Protein AF-A0AAV4FBI4-F1 (afdb_monomer)

Nearest PDB structures (foldseek):
  4bt8-assembly1_B  TM=8.520E-01  e=7.521E-02  Homo sapiens
  2yq8-assembly1_A  TM=7.895E-01  e=1.196E-01  Homo sapiens
  2dba-assembly1_A  TM=8.919E-01  e=3.818E-01  Homo sapiens
  6hft-assembly1_A  TM=6.840E-01  e=2.177E+00  Saccharomyces cerevisiae
  4uer-assembly1_a  TM=4.102E-01  e=1.291E+00  Lachancea kluyveri

Secondary structure (DSSP, 8-state):
-HHHHHHHHHHHHHHHHHTT--TT-HHHHHHHHHHHH---HHHHHHHHHHHHHHHHHTT-HHHHHHHHTTHHHH-TT-HHHHHHHHHHHHHHHHHHHHHHHHHHHHHHHHHHHHHHHHHHTT-

InterPro domains:
  IPR011990 Tetratricopeptide-like helical domain superfamily [G3DSA:1.25.40.10] (3-122)
  IPR011990 Tetratricopeptide-like helical domain superfamily [SSF48452] (27-122)
  IPR016543 Mitochondria fission 1 protein [PTHR13247] (31-120)
  IPR019734 Tetratricopeptide repeat [PS50005] (45-78)
  IPR028061 Fis1, C-terminal tetratricopeptide repeat [PF14853] (45-97)

Mean predicted aligned error: 13.1 Å

Solvent-accessible surface area (backbone atoms only — not comparable to full-atom values): 6977 Å² total; per-residue (Å²): 117,81,66,58,60,52,51,53,53,52,52,56,47,56,54,63,52,65,74,64,72,53,93,87,45,66,74,66,52,54,47,57,57,50,47,70,71,54,86,50,67,71,62,41,38,52,36,29,50,53,49,18,51,53,28,47,73,70,64,41,35,70,62,16,48,68,32,46,59,63,35,46,78,76,42,72,83,45,62,68,60,52,53,51,52,51,52,39,51,53,50,47,52,52,56,54,49,53,54,50,50,54,56,58,51,52,51,48,67,71,47,48,58,57,57,54,50,60,62,63,72,76,114

Sequence (123 aa):
MRTERKRKRLQNGGEKEKEVTSSRFTRCWEAVDLLRSSTDNQSMRDYYFFIAIAYTRLKDYERALDYVEPIFKIEPNNKQAQELKAYIKKKLKNDGLIGMAVVGGAALALGGVVAATIAAIKK

Foldseek 3Di:
DVVVVVVVCVVVVVVVVVVPDDPVCPVLVVLVVVLVPDPDLVSNLVSLVSNLVSCVVVLVLVVSLVSLVVNCVSPVPPPVSVVSNVVSVVSVVVVVVVVCCVVVVVCCVVVVVVVVVVVVVVD

Organism: NCBI:txid1093978

pLDDT: mean 74.02, std 18.56, range [38.81, 96.31]

Radius of gyration: 21.45 Å; Cα contacts (8 Å, |Δi|>4): 65; chains: 1; bounding box: 53×38×63 Å

Structure (mmCIF, N/CA/C/O backbone):
data_AF-A0AAV4FBI4-F1
#
_entry.id   AF-A0AAV4FBI4-F1
#
loop_
_atom_site.group_PDB
_atom_site.id
_atom_site.type_symbol
_atom_site.label_atom_id
_atom_site.label_alt_id
_atom_site.label_comp_id
_atom_site.label_asym_id
_atom_site.label_entity_id
_atom_site.label_seq_id
_atom_site.pdbx_PDB_ins_code
_atom_site.Cartn_x
_atom_site.Cartn_y
_atom_site.Cartn_z
_atom_site.occupancy
_atom_site.B_iso_or_equiv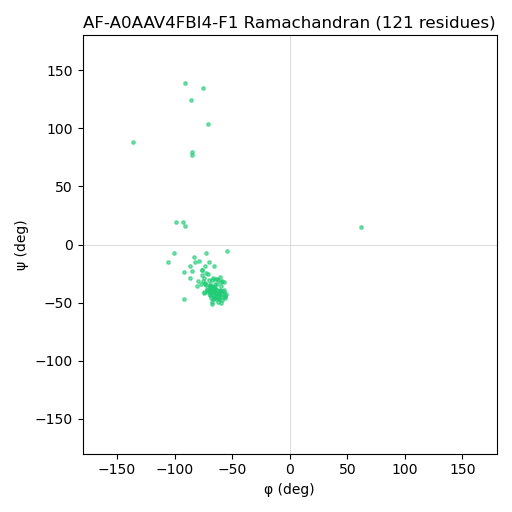
_atom_site.auth_seq_id
_atom_site.auth_comp_id
_atom_site.auth_asym_id
_atom_site.auth_atom_id
_atom_site.pdbx_PDB_model_num
ATOM 1 N N . MET A 1 1 ? -9.570 -20.764 -17.775 1.00 44.91 1 MET A N 1
ATOM 2 C CA . MET A 1 1 ? -10.420 -20.340 -16.630 1.00 44.91 1 MET A CA 1
ATOM 3 C C . MET A 1 1 ? -9.743 -19.427 -15.592 1.00 44.91 1 MET A C 1
ATOM 5 O O . MET A 1 1 ? -10.380 -18.476 -15.156 1.00 44.91 1 MET A O 1
ATOM 9 N N . ARG A 1 2 ? -8.479 -19.633 -15.173 1.00 43.09 2 ARG A N 1
ATOM 10 C CA . ARG A 1 2 ? -7.805 -18.761 -14.168 1.00 43.09 2 ARG A CA 1
ATOM 11 C C . ARG A 1 2 ? -7.401 -17.372 -14.708 1.00 43.09 2 ARG A C 1
ATOM 13 O O . ARG A 1 2 ? -7.292 -16.413 -13.950 1.00 43.09 2 ARG A O 1
ATOM 20 N N . THR A 1 3 ? -7.219 -17.267 -16.021 1.00 48.16 3 THR A N 1
ATOM 21 C CA . THR A 1 3 ? -6.827 -16.057 -16.762 1.00 48.16 3 THR A CA 1
ATOM 22 C C . THR A 1 3 ? -7.975 -15.063 -16.953 1.00 48.16 3 THR A C 1
ATOM 24 O O . THR A 1 3 ? -7.767 -13.855 -16.863 1.00 48.16 3 THR A O 1
ATOM 27 N N . GLU A 1 4 ? -9.206 -15.547 -17.113 1.00 38.81 4 G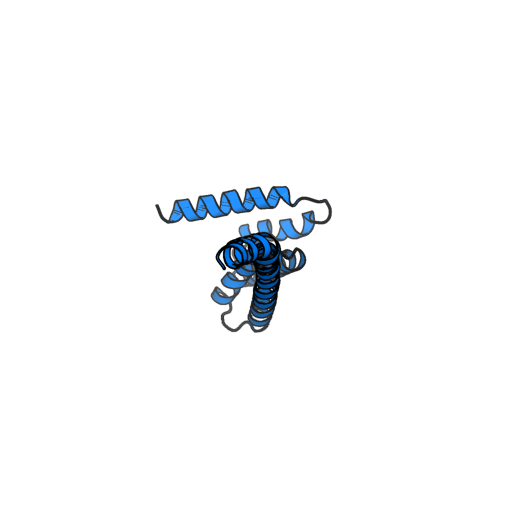LU A N 1
ATOM 28 C CA . GLU A 1 4 ? -10.381 -14.688 -17.316 1.00 38.81 4 GLU A CA 1
ATOM 29 C C . GLU A 1 4 ? -10.823 -13.964 -16.041 1.00 38.81 4 GLU A C 1
ATOM 31 O O . GLU A 1 4 ? -11.218 -12.802 -16.096 1.00 38.81 4 GLU A O 1
ATOM 36 N N . ARG A 1 5 ? -10.664 -14.592 -14.866 1.00 47.22 5 ARG A N 1
ATOM 37 C CA . ARG A 1 5 ? -10.922 -13.924 -13.577 1.00 47.22 5 ARG A CA 1
ATOM 38 C C . ARG A 1 5 ? -9.958 -12.765 -13.317 1.00 47.22 5 ARG A C 1
ATOM 40 O O . ARG A 1 5 ? -10.372 -11.763 -12.742 1.00 47.22 5 ARG A O 1
ATOM 47 N N . LYS A 1 6 ? -8.698 -12.874 -13.761 1.00 46.91 6 LYS A N 1
ATOM 48 C CA . LYS A 1 6 ? -7.745 -11.753 -13.707 1.00 46.91 6 LYS A CA 1
ATOM 49 C C . LYS A 1 6 ? -8.153 -10.634 -14.666 1.00 46.91 6 LYS A C 1
ATOM 51 O O . LYS A 1 6 ? -8.165 -9.485 -14.247 1.00 46.91 6 LYS A O 1
ATOM 56 N N . ARG A 1 7 ? -8.571 -10.956 -15.897 1.00 44.16 7 ARG A N 1
ATOM 57 C CA . ARG A 1 7 ? -9.053 -9.952 -16.865 1.00 44.16 7 ARG A CA 1
ATOM 58 C C . ARG A 1 7 ? -10.294 -9.200 -16.373 1.00 44.16 7 ARG A C 1
ATOM 60 O O . ARG A 1 7 ? -10.308 -7.980 -16.455 1.00 44.16 7 ARG A O 1
ATOM 67 N N . LYS A 1 8 ? -11.274 -9.889 -15.775 1.00 43.59 8 LYS A N 1
ATOM 68 C CA . LYS A 1 8 ? -12.465 -9.242 -15.188 1.00 43.59 8 LYS A CA 1
ATOM 69 C C . LYS A 1 8 ? -12.148 -8.353 -13.982 1.00 43.59 8 LYS A C 1
ATOM 71 O O . LYS A 1 8 ? -12.755 -7.302 -13.842 1.00 43.59 8 LYS A O 1
ATOM 76 N N . ARG A 1 9 ? -11.182 -8.725 -13.131 1.00 47.06 9 ARG A N 1
ATOM 77 C CA . ARG A 1 9 ? -10.727 -7.849 -12.032 1.00 47.06 9 ARG A CA 1
ATOM 78 C C . ARG A 1 9 ? -9.991 -6.610 -12.540 1.00 47.06 9 ARG A C 1
ATOM 80 O O . ARG A 1 9 ? -10.166 -5.549 -11.965 1.00 47.06 9 ARG A O 1
ATOM 87 N N . LEU A 1 10 ? -9.219 -6.739 -13.619 1.00 46.25 10 LEU A N 1
ATOM 88 C CA . LEU A 1 10 ? -8.522 -5.613 -14.246 1.00 46.25 10 LEU A CA 1
ATOM 89 C C . LEU A 1 10 ? -9.491 -4.673 -14.983 1.00 46.25 10 LEU A C 1
ATOM 91 O O . LEU A 1 10 ? -9.343 -3.461 -14.878 1.00 46.25 10 LEU A O 1
ATOM 95 N N . GLN A 1 11 ? -10.506 -5.212 -15.671 1.00 49.12 11 GLN A N 1
ATOM 96 C CA . GLN A 1 11 ? -11.554 -4.408 -16.317 1.00 49.12 11 GLN A CA 1
ATOM 97 C C . GLN A 1 11 ? -12.436 -3.686 -15.294 1.00 49.12 11 GLN A C 1
ATOM 99 O O . GLN A 1 11 ? -12.561 -2.469 -15.371 1.00 49.12 11 GLN A O 1
ATOM 104 N N . ASN A 1 12 ? -12.952 -4.395 -14.283 1.00 50.66 12 ASN A N 1
ATOM 105 C CA . ASN A 1 12 ? -13.735 -3.765 -13.214 1.00 50.66 12 ASN A CA 1
ATOM 106 C C . ASN A 1 12 ? -12.883 -2.799 -12.370 1.00 50.66 12 ASN A C 1
ATOM 108 O O . ASN A 1 12 ? -13.404 -1.823 -11.841 1.00 50.66 12 ASN A O 1
ATOM 112 N N . GLY A 1 13 ? -11.577 -3.058 -12.246 1.00 52.00 13 GLY A N 1
ATOM 113 C CA . GLY A 1 13 ? -10.618 -2.144 -11.630 1.00 52.00 13 GLY A CA 1
ATOM 114 C C . GLY A 1 13 ? -10.518 -0.829 -12.398 1.00 52.00 13 GLY A C 1
ATOM 115 O O . GLY A 1 13 ? -10.689 0.219 -11.790 1.00 52.00 13 GLY A O 1
ATOM 116 N N . GLY A 1 14 ? -10.350 -0.895 -13.725 1.00 48.94 14 GLY A N 1
ATOM 117 C CA . GLY A 1 14 ? -10.297 0.283 -14.597 1.00 48.94 14 GLY A CA 1
ATOM 118 C C . GLY A 1 14 ? -11.616 1.058 -14.681 1.00 48.94 14 GLY A C 1
ATOM 119 O O . GLY A 1 14 ? -11.605 2.269 -14.863 1.00 48.94 14 GLY A O 1
ATOM 120 N N . GLU A 1 15 ? -12.759 0.396 -14.506 1.00 45.19 15 GLU A N 1
ATOM 121 C CA . GLU A 1 15 ? -14.076 1.048 -14.482 1.00 45.19 15 GLU A CA 1
ATOM 122 C C . GLU A 1 15 ? -14.309 1.816 -13.171 1.00 45.19 15 GLU A C 1
ATOM 124 O O . GLU A 1 15 ? -14.706 2.979 -13.200 1.00 45.19 15 GLU A O 1
ATOM 129 N N . LYS A 1 16 ? -13.920 1.235 -12.024 1.00 48.47 16 LYS A N 1
ATOM 130 C CA . LYS A 1 16 ? -13.894 1.939 -10.724 1.00 48.47 16 LYS A CA 1
ATOM 131 C C . LYS A 1 16 ? -12.880 3.077 -10.660 1.00 48.47 16 LYS A C 1
ATOM 133 O O . LYS A 1 16 ? -12.919 3.905 -9.757 1.00 48.47 16 LYS A O 1
ATOM 138 N N . GLU A 1 17 ? -11.914 3.077 -11.559 1.00 48.69 17 GLU A N 1
ATOM 139 C CA . GLU A 1 17 ? -10.889 4.105 -11.665 1.00 48.69 17 GLU A CA 1
ATOM 140 C C . GLU A 1 17 ? -11.452 5.349 -12.388 1.00 48.69 17 GLU A C 1
ATOM 142 O O . GLU A 1 17 ? -11.076 6.476 -12.060 1.00 48.69 17 GLU A O 1
ATOM 147 N N . LYS A 1 18 ? -12.404 5.166 -13.322 1.00 47.94 18 LYS A N 1
ATOM 148 C CA . LYS A 1 18 ? -13.087 6.262 -14.039 1.00 47.94 18 LYS A CA 1
ATOM 149 C C . LYS A 1 18 ? -14.100 7.023 -13.185 1.00 47.94 18 LYS A C 1
ATOM 151 O O . LYS A 1 18 ? -14.462 8.135 -13.535 1.00 47.94 18 LYS A O 1
ATOM 156 N N . GLU A 1 19 ? -14.546 6.455 -12.071 1.00 46.44 19 GLU A N 1
ATOM 157 C CA . GLU A 1 19 ? -15.502 7.101 -11.161 1.00 46.44 19 GLU A CA 1
ATOM 158 C C . GLU A 1 19 ? -14.818 8.086 -10.186 1.00 46.44 19 GLU A C 1
ATOM 160 O O . GLU A 1 19 ? -15.458 8.960 -9.609 1.00 46.44 19 GLU A O 1
ATOM 165 N N . VAL A 1 20 ? -13.485 8.014 -10.054 1.00 52.22 20 VAL A N 1
ATOM 166 C CA . VAL A 1 20 ? -12.664 8.876 -9.175 1.00 52.22 20 VAL A CA 1
ATOM 167 C C . VAL A 1 20 ? -12.136 10.119 -9.925 1.00 52.22 20 VAL A C 1
ATOM 169 O O . VAL A 1 20 ? -11.176 10.770 -9.517 1.00 52.22 20 VAL A O 1
ATOM 172 N N . THR A 1 21 ? -12.740 10.500 -11.052 1.00 51.62 21 THR A N 1
ATOM 173 C CA . THR A 1 21 ? -12.320 11.673 -11.835 1.00 51.62 21 THR A CA 1
ATOM 174 C C . THR A 1 21 ? -12.951 12.963 -11.315 1.00 51.62 21 THR A C 1
ATOM 176 O O . THR A 1 21 ? -13.894 13.502 -11.887 1.00 51.62 21 THR A O 1
ATOM 179 N N . SER A 1 22 ? -12.378 13.497 -10.236 1.00 53.62 22 SER A N 1
ATOM 180 C CA . SER A 1 22 ? -12.414 14.936 -9.953 1.00 53.62 22 SER A CA 1
ATOM 181 C C . SER A 1 22 ? -11.176 15.590 -10.581 1.00 53.62 22 SER A C 1
ATOM 183 O O . SER A 1 22 ? -10.079 15.039 -10.501 1.00 53.62 22 SER A O 1
ATOM 185 N N . SER A 1 23 ? -11.325 16.765 -11.196 1.00 53.00 23 SER A N 1
ATOM 186 C CA . SER A 1 23 ? -10.379 17.427 -12.121 1.00 53.00 23 SER A CA 1
ATOM 187 C C . SER A 1 23 ? -8.935 17.654 -11.631 1.00 53.00 23 SER A C 1
ATOM 189 O O . SER A 1 23 ? -8.086 18.085 -12.404 1.00 53.00 23 SER A O 1
ATOM 191 N N . ARG A 1 24 ? -8.616 17.357 -10.365 1.00 56.78 24 ARG A N 1
ATOM 192 C CA . ARG A 1 24 ? -7.241 17.357 -9.831 1.00 56.78 24 ARG A CA 1
ATOM 193 C C . ARG A 1 24 ? -6.471 16.054 -10.104 1.00 56.78 24 ARG A C 1
ATOM 195 O O . ARG A 1 24 ? -5.264 16.023 -9.887 1.00 56.78 24 ARG A O 1
ATOM 202 N N . PHE A 1 25 ? -7.142 15.000 -10.577 1.00 58.12 25 PHE A N 1
ATOM 203 C CA . PHE A 1 25 ? -6.595 13.638 -10.637 1.00 58.12 25 PHE A CA 1
ATOM 204 C C . PHE A 1 25 ? -6.082 13.179 -12.013 1.00 58.12 25 PHE A C 1
ATOM 206 O O . PHE A 1 25 ? -5.437 12.137 -12.118 1.00 58.12 25 PHE A O 1
ATOM 213 N N . THR A 1 26 ? -6.301 13.968 -13.066 1.00 57.12 26 THR A N 1
ATOM 214 C CA . THR A 1 26 ? -6.029 13.577 -14.461 1.00 57.12 26 THR A CA 1
ATOM 215 C C . THR A 1 26 ? -4.549 13.278 -14.738 1.00 57.12 26 THR A C 1
ATOM 217 O O . THR A 1 26 ? -4.244 12.405 -15.539 1.00 57.12 26 THR A O 1
ATOM 220 N N . ARG A 1 27 ? -3.615 13.930 -14.028 1.00 58.44 27 ARG A N 1
ATOM 221 C CA . ARG A 1 27 ? -2.166 13.706 -14.210 1.00 58.44 27 ARG A CA 1
ATOM 222 C C . ARG A 1 27 ? -1.641 12.389 -13.632 1.00 58.44 27 ARG A C 1
ATOM 224 O O . ARG A 1 27 ? -0.653 11.872 -14.128 1.00 58.44 27 ARG A O 1
ATOM 231 N N . CYS A 1 28 ? -2.260 11.840 -12.584 1.00 59.28 28 CYS A N 1
ATOM 232 C CA . CYS A 1 28 ? -1.796 10.570 -11.996 1.00 59.28 28 CYS A CA 1
ATOM 233 C C . CYS A 1 28 ? -2.190 9.361 -12.857 1.00 59.28 28 CYS A C 1
ATOM 235 O O . CYS A 1 28 ? -1.556 8.314 -12.788 1.00 59.28 28 CYS A O 1
ATOM 237 N N . TRP A 1 29 ? -3.218 9.533 -13.683 1.00 65.00 29 TRP A N 1
ATOM 238 C CA . TRP A 1 29 ? -3.736 8.517 -14.586 1.00 65.00 29 TRP A CA 1
ATOM 239 C C . TRP A 1 29 ? -2.842 8.253 -15.798 1.00 65.00 29 TRP A C 1
ATOM 241 O O . TRP A 1 29 ? -2.706 7.109 -16.219 1.00 65.00 29 TRP A O 1
ATOM 251 N N . GLU A 1 30 ? -2.155 9.282 -16.292 1.00 74.31 30 GLU A N 1
ATOM 252 C CA . GLU A 1 30 ? -1.183 9.161 -17.384 1.00 74.31 30 GLU A CA 1
ATOM 253 C C . GLU A 1 30 ? -0.062 8.158 -17.053 1.00 74.31 30 GLU A C 1
ATOM 255 O O . GLU A 1 30 ? 0.398 7.416 -17.918 1.00 74.31 30 GLU A O 1
ATOM 260 N N . ALA A 1 31 ? 0.312 8.039 -15.773 1.00 72.31 31 ALA A N 1
ATOM 261 C CA . ALA A 1 31 ? 1.310 7.069 -15.324 1.00 72.31 31 ALA A CA 1
ATOM 262 C C . ALA A 1 31 ? 0.881 5.607 -15.554 1.00 72.31 31 ALA A C 1
ATOM 264 O O . ALA A 1 31 ? 1.733 4.749 -15.785 1.00 72.31 31 ALA A O 1
ATOM 265 N N . VAL A 1 32 ? -0.422 5.306 -15.523 1.00 81.12 32 VAL A N 1
ATOM 266 C CA . VAL A 1 32 ? -0.945 3.952 -15.777 1.00 81.12 32 VAL A CA 1
ATOM 267 C C . VAL A 1 32 ? -0.822 3.593 -17.256 1.00 81.12 32 VAL A C 1
ATOM 269 O O . VAL A 1 32 ? -0.486 2.456 -17.590 1.00 81.12 32 VAL A O 1
ATOM 272 N N . ASP A 1 33 ? -1.059 4.554 -18.144 1.00 82.38 33 ASP A N 1
ATOM 273 C CA . ASP A 1 33 ? -0.912 4.341 -19.583 1.00 82.38 33 ASP A CA 1
ATOM 274 C C . ASP A 1 33 ? 0.562 4.181 -19.971 1.00 82.38 33 ASP A C 1
ATOM 276 O O . ASP A 1 33 ? 0.896 3.273 -20.736 1.00 82.38 33 ASP A O 1
ATOM 280 N N . LEU A 1 34 ? 1.458 4.966 -19.361 1.00 82.62 34 LEU A N 1
ATOM 281 C CA . LEU A 1 34 ? 2.908 4.802 -19.507 1.00 82.62 34 LEU A CA 1
ATOM 282 C C . LEU A 1 34 ? 3.386 3.437 -19.004 1.00 82.62 34 LEU A C 1
ATOM 284 O O . LEU A 1 34 ? 4.173 2.770 -19.673 1.00 82.62 34 LEU A O 1
ATOM 288 N N . LEU A 1 35 ? 2.867 2.968 -17.868 1.00 86.06 35 LEU A N 1
ATOM 289 C CA . LEU A 1 35 ? 3.161 1.627 -17.364 1.00 86.06 35 LEU A CA 1
ATOM 290 C C . LEU A 1 35 ? 2.723 0.541 -18.362 1.00 86.06 35 LEU A C 1
ATOM 292 O O . LEU A 1 35 ? 3.383 -0.479 -18.497 1.00 86.06 35 LEU A O 1
ATOM 296 N N . ARG A 1 36 ? 1.617 0.725 -19.087 1.00 82.94 36 ARG A N 1
ATOM 297 C CA . ARG A 1 36 ? 1.146 -0.273 -20.063 1.00 82.94 36 ARG A CA 1
ATOM 298 C C . ARG A 1 36 ? 1.965 -0.296 -21.350 1.00 82.94 36 ARG A C 1
ATOM 300 O O . ARG A 1 36 ? 2.061 -1.355 -21.965 1.00 82.94 36 ARG A O 1
ATOM 307 N N . SER A 1 37 ? 2.503 0.847 -21.770 1.00 83.69 37 SER A N 1
ATOM 308 C CA . SER A 1 37 ? 3.301 0.968 -22.996 1.00 83.69 37 SER A CA 1
ATOM 309 C C . SER A 1 37 ? 4.784 0.663 -22.786 1.00 83.69 37 SER A C 1
ATOM 311 O O . SER A 1 37 ? 5.493 0.370 -23.748 1.00 83.69 37 SER A O 1
ATOM 313 N N . SER A 1 38 ? 5.255 0.704 -21.542 1.00 81.88 38 SER A N 1
ATOM 314 C CA . SER A 1 38 ? 6.658 0.488 -21.209 1.00 81.88 38 SER A CA 1
ATOM 315 C C . SER A 1 38 ? 7.052 -0.983 -21.279 1.00 81.88 38 SER A C 1
ATOM 317 O O . SER A 1 38 ? 6.374 -1.859 -20.749 1.00 81.88 38 SER A O 1
ATOM 319 N N . THR A 1 39 ? 8.193 -1.261 -21.906 1.00 81.44 39 THR A N 1
ATOM 320 C CA . THR A 1 39 ? 8.786 -2.608 -21.983 1.00 81.44 39 THR A CA 1
ATOM 321 C C . THR A 1 39 ? 10.005 -2.775 -21.079 1.00 81.44 39 THR A C 1
ATOM 323 O O . THR A 1 39 ? 10.441 -3.897 -20.837 1.00 81.44 39 THR A O 1
ATOM 326 N N . ASP A 1 40 ? 10.566 -1.669 -20.589 1.00 89.44 40 ASP A N 1
ATOM 327 C CA . ASP A 1 40 ? 11.754 -1.660 -19.744 1.00 89.44 40 ASP A CA 1
ATOM 328 C C . ASP A 1 40 ? 11.402 -1.858 -18.263 1.00 89.44 40 ASP A C 1
ATOM 330 O O . ASP A 1 40 ? 10.632 -1.095 -17.679 1.00 89.44 40 ASP A O 1
ATOM 334 N N . ASN A 1 41 ? 12.005 -2.868 -17.636 1.00 87.06 41 ASN A N 1
ATOM 335 C CA . ASN A 1 41 ? 11.739 -3.215 -16.241 1.00 87.06 41 ASN A CA 1
ATOM 336 C C . ASN A 1 41 ? 12.129 -2.089 -15.272 1.00 87.06 41 ASN A C 1
ATOM 338 O O . ASN A 1 41 ? 11.455 -1.892 -14.261 1.00 87.06 41 ASN A O 1
ATOM 342 N N . GLN A 1 42 ? 13.189 -1.336 -15.570 1.00 86.81 42 GLN A N 1
ATOM 343 C CA . GLN A 1 42 ? 13.655 -0.266 -14.692 1.00 86.81 42 GLN A CA 1
ATOM 344 C C . GLN A 1 42 ? 12.648 0.892 -14.663 1.00 86.8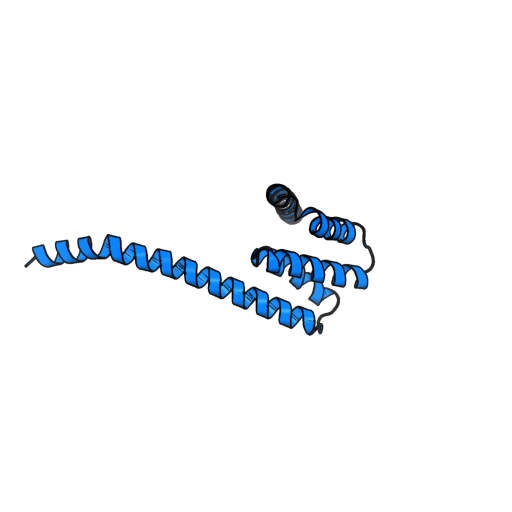1 42 GLN A C 1
ATOM 346 O O . GLN A 1 42 ? 12.244 1.339 -13.592 1.00 86.81 42 GLN A O 1
ATOM 351 N N . SER A 1 43 ? 12.166 1.3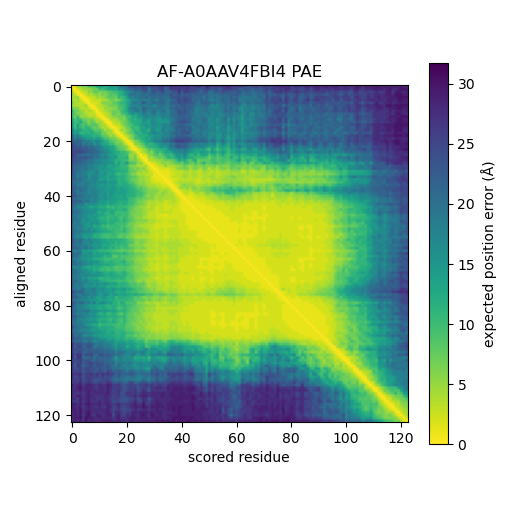01 -15.834 1.00 87.69 43 SER A N 1
ATOM 352 C CA . SER A 1 43 ? 11.128 2.328 -15.979 1.00 87.69 43 SER A CA 1
ATOM 353 C C . SER A 1 43 ? 9.798 1.882 -15.359 1.00 87.69 43 SER A C 1
ATOM 355 O O . SER A 1 43 ? 9.159 2.634 -14.623 1.00 87.69 43 SER A O 1
ATOM 357 N N . MET A 1 44 ? 9.412 0.618 -15.572 1.00 88.69 44 MET A N 1
ATOM 358 C CA . MET A 1 44 ? 8.215 0.021 -14.966 1.00 88.69 44 MET A CA 1
ATOM 359 C C . MET A 1 44 ? 8.235 0.111 -13.444 1.00 88.69 44 MET A C 1
ATOM 361 O O . MET A 1 44 ? 7.223 0.459 -12.835 1.00 88.69 44 MET A O 1
ATOM 365 N N . ARG A 1 45 ? 9.382 -0.186 -12.824 1.00 92.94 45 ARG A N 1
ATOM 366 C CA . ARG A 1 45 ? 9.561 -0.083 -11.375 1.00 92.94 45 ARG A CA 1
ATOM 367 C C . ARG A 1 45 ? 9.228 1.323 -10.873 1.00 92.94 45 ARG A C 1
ATOM 369 O O . ARG A 1 45 ? 8.504 1.460 -9.885 1.00 92.94 45 ARG A O 1
ATOM 376 N N . ASP A 1 46 ? 9.723 2.344 -11.560 1.00 91.06 46 ASP A N 1
ATOM 377 C CA . ASP A 1 46 ? 9.537 3.735 -11.157 1.00 91.06 46 ASP A CA 1
ATOM 378 C C . ASP A 1 46 ? 8.071 4.163 -11.334 1.00 91.06 46 ASP A C 1
ATOM 380 O O . ASP A 1 46 ? 7.493 4.786 -10.441 1.00 91.06 46 ASP A O 1
ATOM 384 N N . TYR A 1 47 ? 7.407 3.730 -12.412 1.00 91.31 47 TYR A N 1
ATOM 385 C CA . TYR A 1 47 ? 5.969 3.957 -12.592 1.00 91.31 47 TYR A CA 1
ATOM 386 C C . TYR A 1 47 ? 5.127 3.276 -11.510 1.00 91.31 47 TYR A C 1
ATOM 388 O O . TYR A 1 47 ? 4.255 3.922 -10.925 1.00 91.31 47 TYR A O 1
ATOM 396 N N . TYR A 1 48 ? 5.413 2.012 -11.179 1.00 93.00 48 TYR A N 1
ATOM 397 C CA . TYR A 1 48 ? 4.762 1.312 -10.066 1.00 93.00 48 TYR A CA 1
ATOM 398 C C . TYR A 1 48 ? 4.904 2.088 -8.751 1.00 93.00 48 TYR A C 1
ATOM 400 O O . TYR A 1 48 ? 3.930 2.242 -8.010 1.00 93.00 48 TYR A O 1
ATOM 408 N N . PHE A 1 49 ? 6.096 2.629 -8.487 1.00 93.12 49 PHE A N 1
ATOM 409 C CA . PHE A 1 49 ? 6.370 3.413 -7.288 1.00 93.12 49 PHE A CA 1
ATOM 410 C C . PHE A 1 49 ? 5.555 4.717 -7.244 1.00 93.12 49 PHE A C 1
ATOM 412 O O . PHE A 1 49 ? 4.918 5.015 -6.229 1.00 93.12 49 PHE A O 1
ATOM 419 N N . PHE A 1 50 ? 5.496 5.473 -8.344 1.00 91.44 50 PHE A N 1
ATOM 420 C CA . PHE A 1 50 ? 4.715 6.715 -8.398 1.00 91.44 50 PHE A CA 1
ATOM 421 C C . PHE A 1 50 ? 3.205 6.478 -8.295 1.00 91.44 50 PHE A C 1
ATOM 423 O O . PHE A 1 50 ? 2.520 7.205 -7.568 1.00 91.44 50 PHE A O 1
ATOM 430 N N . ILE A 1 51 ? 2.686 5.444 -8.961 1.00 91.12 51 ILE A N 1
ATOM 431 C CA . ILE A 1 51 ? 1.266 5.075 -8.891 1.00 91.12 51 ILE A CA 1
ATOM 432 C C . ILE A 1 51 ? 0.897 4.670 -7.456 1.00 91.12 51 ILE A C 1
ATOM 434 O O . ILE A 1 51 ? -0.108 5.136 -6.915 1.00 91.12 51 ILE A O 1
ATOM 438 N N . ALA A 1 52 ? 1.741 3.876 -6.793 1.00 93.12 52 ALA A N 1
ATOM 439 C CA . ALA A 1 52 ? 1.548 3.511 -5.395 1.00 93.12 52 ALA A CA 1
ATOM 440 C C . ALA A 1 52 ? 1.489 4.730 -4.461 1.00 93.12 52 ALA A C 1
ATOM 442 O O . ALA A 1 52 ? 0.627 4.796 -3.578 1.00 93.12 52 ALA A O 1
ATOM 443 N N . ILE A 1 53 ? 2.364 5.720 -4.661 1.00 93.19 53 ILE A N 1
ATOM 444 C CA . ILE A 1 53 ? 2.326 6.979 -3.904 1.00 93.19 53 ILE A CA 1
ATOM 445 C C . ILE A 1 53 ? 1.018 7.731 -4.166 1.00 93.19 53 ILE A C 1
ATOM 447 O O . ILE A 1 53 ? 0.395 8.209 -3.215 1.00 93.19 53 ILE A O 1
ATOM 451 N N . ALA A 1 54 ? 0.572 7.824 -5.421 1.00 90.50 54 ALA A N 1
ATOM 452 C CA . ALA A 1 54 ? -0.674 8.504 -5.772 1.00 90.50 54 ALA A CA 1
ATOM 453 C C . ALA A 1 54 ? -1.885 7.880 -5.053 1.00 90.50 54 ALA A C 1
ATOM 455 O O . ALA A 1 54 ? -2.651 8.595 -4.400 1.00 90.50 54 ALA A O 1
ATOM 456 N N . TYR A 1 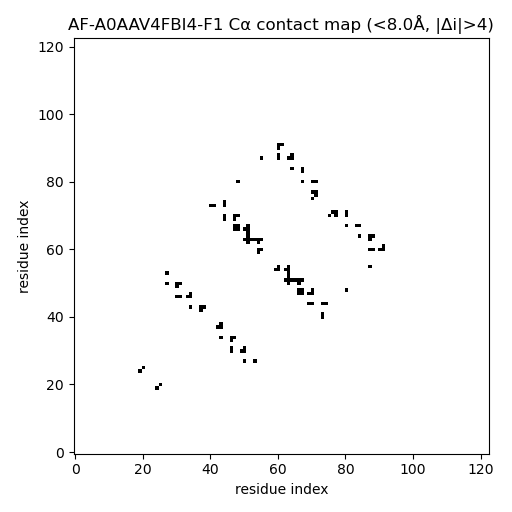55 ? -2.001 6.550 -5.072 1.00 89.69 55 TYR A N 1
ATOM 457 C CA . TYR A 1 55 ? -3.054 5.826 -4.352 1.00 89.69 55 TYR A CA 1
ATOM 458 C C . TYR A 1 55 ? -2.934 5.945 -2.828 1.00 89.69 55 TYR A C 1
ATOM 460 O O . TYR A 1 55 ? -3.933 6.142 -2.135 1.00 89.69 55 TYR A O 1
ATOM 468 N N . THR A 1 56 ? -1.710 5.952 -2.295 1.00 90.62 56 THR A N 1
ATOM 469 C CA . THR A 1 56 ? -1.466 6.199 -0.864 1.00 90.62 56 THR A CA 1
ATOM 470 C C . THR A 1 56 ? -1.978 7.579 -0.439 1.00 90.62 56 THR A C 1
ATOM 472 O O . THR A 1 56 ? -2.564 7.721 0.636 1.00 90.62 56 THR A O 1
ATOM 475 N N . ARG A 1 57 ? -1.804 8.605 -1.284 1.00 89.25 57 ARG A N 1
ATOM 476 C CA . ARG A 1 57 ? -2.308 9.968 -1.032 1.00 89.25 57 ARG A CA 1
ATOM 477 C C . ARG A 1 57 ? -3.830 10.062 -1.121 1.00 89.25 57 ARG A C 1
ATOM 479 O O . ARG A 1 57 ? -4.417 10.859 -0.395 1.00 89.25 57 ARG A O 1
ATOM 486 N N . LEU A 1 58 ? -4.455 9.233 -1.955 1.00 87.25 58 LEU A N 1
ATOM 487 C CA . LEU A 1 58 ? -5.909 9.060 -1.999 1.00 87.25 58 LEU A CA 1
ATOM 488 C C . LEU A 1 58 ? -6.481 8.288 -0.807 1.00 87.25 58 LEU A C 1
ATOM 490 O O . LEU A 1 58 ? -7.699 8.211 -0.679 1.00 87.25 58 LEU A O 1
ATOM 494 N N . LYS A 1 59 ? -5.624 7.729 0.055 1.00 88.19 59 LYS A N 1
ATOM 495 C CA . LYS A 1 59 ? -5.999 6.788 1.119 1.00 88.19 59 LYS A CA 1
ATOM 496 C C . LYS A 1 59 ? -6.616 5.482 0.600 1.00 88.19 59 LYS A C 1
ATOM 498 O O . LYS A 1 59 ? -7.172 4.719 1.383 1.00 88.19 59 LYS A O 1
ATOM 503 N N . ASP A 1 60 ? -6.470 5.185 -0.690 1.00 87.75 60 ASP A N 1
ATOM 504 C CA . ASP A 1 60 ? -6.803 3.871 -1.240 1.00 87.75 60 ASP A CA 1
ATOM 505 C C . ASP A 1 60 ? -5.597 2.941 -1.044 1.00 87.75 60 ASP A C 1
ATOM 507 O O . ASP A 1 60 ? -4.762 2.719 -1.925 1.00 87.75 60 ASP A O 1
ATOM 511 N N . TYR A 1 61 ? -5.456 2.473 0.195 1.00 90.62 61 TYR A N 1
ATOM 512 C CA . TYR A 1 61 ? -4.314 1.672 0.629 1.00 90.62 61 TYR A CA 1
ATOM 513 C C . TYR A 1 61 ? -4.315 0.257 0.037 1.00 90.62 61 TYR A C 1
ATOM 515 O O . TYR A 1 61 ? -3.247 -0.340 -0.100 1.00 90.62 61 TYR A O 1
ATOM 523 N N . GLU A 1 62 ? -5.482 -0.273 -0.337 1.00 88.88 62 GLU A N 1
ATOM 524 C CA . GLU A 1 62 ? -5.589 -1.580 -0.992 1.00 88.88 62 GLU A CA 1
ATOM 525 C C . GLU A 1 62 ? -4.964 -1.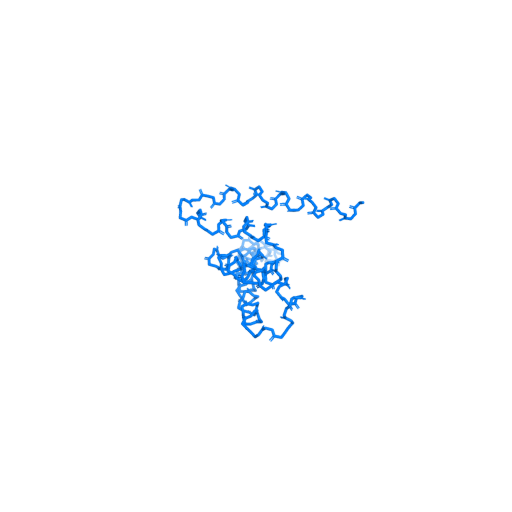533 -2.385 1.00 88.88 62 GLU A C 1
ATOM 527 O O . GLU A 1 62 ? -4.056 -2.311 -2.681 1.00 88.88 62 GLU A O 1
ATOM 532 N N . ARG A 1 63 ? -5.359 -0.553 -3.211 1.00 88.50 63 ARG A N 1
ATOM 533 C CA . ARG A 1 63 ? -4.762 -0.385 -4.542 1.00 88.50 63 ARG A CA 1
ATOM 534 C C . ARG A 1 63 ? -3.292 -0.006 -4.454 1.00 88.50 63 ARG A C 1
ATOM 536 O O . ARG A 1 63 ? -2.487 -0.514 -5.228 1.00 88.50 63 ARG A O 1
ATOM 543 N N . ALA A 1 64 ? -2.912 0.840 -3.495 1.00 92.31 64 ALA A N 1
ATOM 544 C CA . ALA A 1 64 ? -1.508 1.186 -3.296 1.00 92.31 64 ALA A CA 1
ATOM 545 C C . ALA A 1 64 ? -0.634 -0.060 -3.046 1.00 92.31 64 ALA A C 1
ATOM 547 O O . ALA A 1 64 ? 0.469 -0.142 -3.584 1.00 92.31 64 ALA A O 1
ATOM 548 N N . LEU A 1 65 ? -1.125 -1.053 -2.291 1.00 93.94 65 LEU A N 1
ATOM 549 C CA . LEU A 1 65 ? -0.414 -2.322 -2.094 1.00 93.94 65 LEU A CA 1
ATOM 550 C C . LEU A 1 65 ? -0.266 -3.116 -3.391 1.00 93.94 65 LEU A C 1
ATOM 552 O O . LEU A 1 65 ? 0.831 -3.603 -3.671 1.00 93.94 65 LEU A O 1
ATOM 556 N N . ASP A 1 66 ? -1.326 -3.204 -4.193 1.00 92.62 66 ASP A N 1
ATOM 557 C CA . ASP A 1 66 ? -1.304 -3.931 -5.466 1.00 92.62 66 ASP A CA 1
ATOM 558 C C . ASP A 1 66 ? -0.247 -3.385 -6.441 1.00 92.62 66 ASP A C 1
ATOM 560 O O . ASP A 1 66 ? 0.344 -4.159 -7.197 1.00 92.62 66 ASP A O 1
ATOM 564 N N . TYR A 1 67 ? 0.039 -2.078 -6.393 1.00 93.31 67 TYR A N 1
ATOM 565 C CA . TYR A 1 67 ? 1.078 -1.444 -7.213 1.00 93.31 67 TYR A CA 1
ATOM 566 C C . TYR A 1 67 ? 2.489 -1.516 -6.607 1.00 93.31 67 TYR A C 1
ATOM 568 O O . TYR A 1 67 ? 3.462 -1.471 -7.354 1.00 93.31 67 TYR A O 1
ATOM 576 N N . VAL A 1 68 ? 2.637 -1.691 -5.288 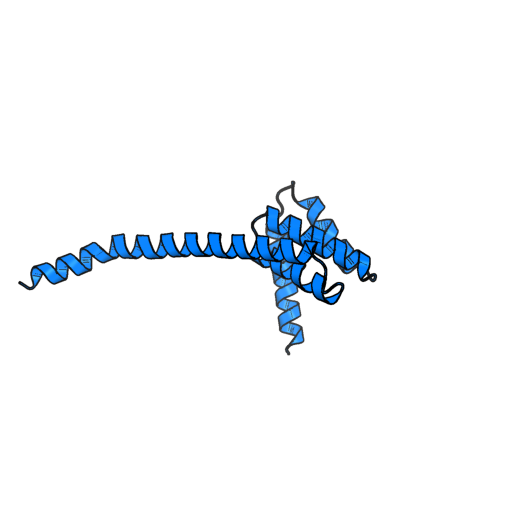1.00 95.06 68 VAL A N 1
ATOM 577 C CA . VAL A 1 68 ? 3.958 -1.847 -4.645 1.00 95.06 68 VAL A CA 1
ATOM 578 C C . VAL A 1 68 ? 4.509 -3.269 -4.768 1.00 95.06 68 VAL A C 1
ATOM 580 O O . VAL A 1 68 ? 5.714 -3.444 -4.923 1.00 95.06 68 VAL A O 1
ATOM 583 N N . GLU A 1 69 ? 3.672 -4.307 -4.719 1.00 93.50 69 GLU A N 1
ATOM 584 C CA . GLU A 1 69 ? 4.147 -5.703 -4.779 1.00 93.50 69 GLU A CA 1
ATOM 585 C C . GLU A 1 69 ? 4.947 -6.063 -6.056 1.00 93.50 69 GLU A C 1
ATOM 587 O O . GLU A 1 69 ? 5.947 -6.780 -5.944 1.00 93.50 69 GLU A O 1
ATOM 592 N N . PRO A 1 70 ? 4.580 -5.596 -7.269 1.00 92.75 70 PRO A N 1
ATOM 593 C CA . PRO A 1 70 ? 5.341 -5.863 -8.490 1.00 92.75 70 PRO A CA 1
ATOM 594 C C . PRO A 1 70 ? 6.782 -5.341 -8.462 1.00 92.75 70 PRO A C 1
ATOM 596 O O . PRO A 1 70 ? 7.642 -5.954 -9.092 1.00 92.75 70 PRO A O 1
ATOM 599 N N . ILE A 1 71 ? 7.065 -4.278 -7.700 1.00 94.56 71 ILE A N 1
ATOM 600 C CA . ILE A 1 71 ? 8.403 -3.673 -7.583 1.00 94.56 71 ILE A CA 1
ATOM 601 C C . ILE A 1 71 ? 9.425 -4.708 -7.100 1.00 94.56 71 ILE A C 1
ATOM 603 O O . ILE A 1 71 ? 10.516 -4.801 -7.656 1.00 94.56 71 ILE A O 1
ATOM 607 N N . PHE A 1 72 ? 9.053 -5.562 -6.141 1.00 94.38 72 PHE A N 1
ATOM 608 C CA . PHE A 1 72 ? 9.954 -6.581 -5.585 1.00 94.38 72 PHE A CA 1
ATOM 609 C C . PHE A 1 72 ? 10.275 -7.723 -6.550 1.00 94.38 72 PHE A C 1
ATOM 611 O O . PHE A 1 72 ? 11.211 -8.478 -6.306 1.00 94.38 72 PHE A O 1
ATOM 618 N N . LYS A 1 73 ? 9.511 -7.877 -7.638 1.00 92.31 73 LYS A N 1
ATOM 619 C CA . LYS A 1 73 ? 9.847 -8.845 -8.694 1.00 92.31 73 LYS A CA 1
ATOM 620 C C . LYS A 1 73 ? 10.975 -8.343 -9.585 1.00 92.31 73 LYS A C 1
ATOM 622 O O . LYS A 1 73 ? 11.666 -9.157 -10.185 1.00 92.31 73 LYS A O 1
ATOM 627 N N . ILE A 1 74 ? 11.117 -7.024 -9.682 1.00 92.00 74 ILE A N 1
ATOM 628 C CA . ILE A 1 74 ? 12.140 -6.356 -10.484 1.00 92.00 74 ILE A CA 1
ATOM 629 C C . ILE A 1 74 ? 13.372 -6.105 -9.612 1.00 92.00 74 ILE A C 1
ATOM 631 O O . ILE A 1 74 ? 14.486 -6.443 -9.993 1.00 92.00 74 ILE A O 1
ATOM 635 N N . GLU A 1 75 ? 13.158 -5.577 -8.405 1.00 92.19 75 GLU A N 1
ATOM 636 C CA . GLU A 1 75 ? 14.212 -5.239 -7.455 1.00 92.19 75 GLU A CA 1
ATOM 637 C C . GLU A 1 75 ? 13.834 -5.701 -6.030 1.00 92.19 75 GLU A C 1
ATOM 639 O O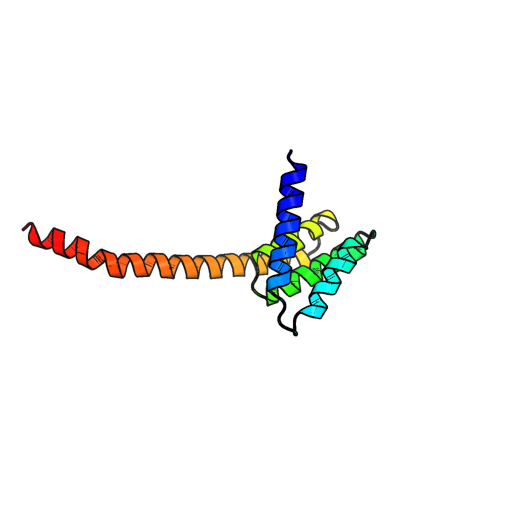 . GLU A 1 75 ? 13.249 -4.945 -5.248 1.00 92.19 75 GLU A O 1
ATOM 644 N N . PRO A 1 76 ? 14.164 -6.953 -5.657 1.00 90.38 76 PRO A N 1
ATOM 645 C CA . PRO A 1 76 ? 13.750 -7.547 -4.380 1.00 90.38 76 PRO A CA 1
ATOM 646 C C . PRO A 1 76 ? 14.243 -6.790 -3.138 1.00 90.38 76 PRO A C 1
ATOM 648 O O . PRO A 1 76 ? 13.560 -6.741 -2.114 1.00 90.38 76 PRO A O 1
ATOM 651 N N . ASN A 1 77 ? 15.424 -6.174 -3.241 1.00 92.62 77 ASN A N 1
ATOM 652 C CA . ASN A 1 77 ? 16.109 -5.501 -2.136 1.00 92.62 77 ASN A CA 1
ATOM 653 C C . ASN A 1 77 ? 15.900 -3.977 -2.126 1.00 92.62 77 ASN A C 1
ATOM 655 O O . ASN A 1 77 ? 16.667 -3.252 -1.490 1.00 92.62 77 ASN A O 1
ATOM 659 N N . ASN A 1 78 ? 14.864 -3.479 -2.806 1.00 93.19 78 ASN A N 1
ATOM 660 C CA . ASN A 1 78 ? 14.565 -2.054 -2.834 1.00 93.19 78 ASN A CA 1
ATOM 661 C C . ASN A 1 78 ? 14.038 -1.573 -1.465 1.00 93.19 78 ASN A C 1
ATOM 663 O O . ASN A 1 78 ? 12.880 -1.803 -1.105 1.00 93.19 78 ASN A O 1
ATOM 667 N N . LYS A 1 79 ? 14.893 -0.881 -0.700 1.00 94.44 79 LYS A N 1
ATOM 668 C CA . LYS A 1 79 ? 14.558 -0.360 0.638 1.00 94.44 79 LYS A CA 1
ATOM 669 C C . LYS A 1 79 ? 13.402 0.644 0.610 1.00 94.44 79 LYS A C 1
ATOM 671 O O . LYS A 1 79 ? 12.522 0.575 1.462 1.00 94.44 79 LYS A O 1
ATOM 676 N N . GLN A 1 80 ? 13.354 1.521 -0.394 1.00 92.69 80 GLN A N 1
ATOM 677 C CA . GLN A 1 80 ? 12.306 2.543 -0.512 1.00 92.69 80 GLN A CA 1
ATOM 678 C C . GLN A 1 80 ? 10.923 1.906 -0.695 1.00 92.69 80 GLN A C 1
ATOM 680 O O . GLN A 1 80 ? 9.948 2.304 -0.056 1.00 92.69 80 GLN A O 1
ATOM 685 N N . ALA A 1 81 ? 10.835 0.865 -1.523 1.00 94.25 81 ALA A N 1
ATOM 686 C CA . ALA A 1 81 ? 9.599 0.119 -1.724 1.00 94.25 81 ALA A CA 1
ATOM 687 C C . ALA A 1 81 ? 9.171 -0.651 -0.463 1.00 94.25 81 ALA A C 1
ATOM 689 O O . ALA A 1 81 ? 7.977 -0.731 -0.163 1.00 94.25 81 ALA A O 1
ATOM 690 N N . GLN A 1 82 ? 10.127 -1.191 0.305 1.00 96.25 82 GLN A N 1
ATOM 691 C CA . GLN A 1 82 ? 9.843 -1.848 1.588 1.00 96.25 82 GLN A CA 1
ATOM 692 C C . GLN A 1 82 ? 9.267 -0.862 2.613 1.00 96.25 82 GLN A C 1
ATOM 694 O O . GLN A 1 82 ? 8.264 -1.171 3.261 1.00 96.25 82 GLN A O 1
ATOM 699 N N . GLU A 1 83 ? 9.849 0.333 2.723 1.00 96.25 83 GLU A N 1
ATOM 700 C CA . GLU A 1 83 ? 9.355 1.399 3.600 1.00 96.25 83 GLU A CA 1
ATOM 701 C C . GLU A 1 83 ? 7.949 1.854 3.199 1.00 96.25 83 GLU A C 1
ATOM 703 O O . GLU A 1 83 ? 7.055 1.934 4.048 1.00 96.25 83 GLU A O 1
ATOM 708 N N . LEU A 1 84 ? 7.712 2.065 1.899 1.00 95.94 84 LEU A N 1
ATOM 709 C CA . LEU A 1 84 ? 6.396 2.432 1.379 1.00 95.94 84 LEU A CA 1
ATOM 710 C C . LEU A 1 84 ? 5.352 1.343 1.675 1.00 95.94 84 LEU A C 1
ATOM 712 O O . LEU A 1 84 ? 4.273 1.640 2.190 1.00 95.94 84 LEU A O 1
ATOM 716 N N . LYS A 1 85 ? 5.684 0.067 1.443 1.00 95.94 85 LYS A N 1
ATOM 717 C CA . LYS A 1 85 ? 4.819 -1.074 1.784 1.00 95.94 85 LYS A CA 1
ATOM 718 C C . LYS A 1 85 ? 4.482 -1.108 3.272 1.00 95.94 85 LYS A C 1
ATOM 720 O O . LYS A 1 85 ? 3.325 -1.328 3.635 1.00 95.94 85 LYS A O 1
ATOM 725 N N . ALA A 1 86 ? 5.471 -0.897 4.139 1.00 96.31 86 ALA A N 1
ATOM 726 C CA . ALA A 1 86 ? 5.269 -0.870 5.583 1.00 96.31 86 ALA A CA 1
ATOM 727 C C . ALA A 1 86 ? 4.346 0.285 6.001 1.00 96.31 86 ALA A C 1
ATOM 729 O O . ALA A 1 86 ? 3.426 0.082 6.799 1.00 96.31 86 ALA A O 1
ATOM 730 N N . TYR A 1 87 ? 4.537 1.471 5.417 1.00 95.88 87 TYR A N 1
ATOM 731 C CA . TYR A 1 87 ? 3.678 2.630 5.645 1.00 95.88 87 TYR A CA 1
ATOM 732 C C . TYR A 1 87 ? 2.224 2.353 5.243 1.00 95.88 87 TYR A C 1
ATOM 734 O O . TYR A 1 87 ? 1.313 2.559 6.050 1.00 95.88 87 TYR A O 1
ATOM 742 N N . ILE A 1 88 ? 2.004 1.828 4.032 1.00 94.88 88 ILE A N 1
ATOM 743 C CA . ILE A 1 88 ? 0.663 1.515 3.525 1.00 94.88 88 ILE A CA 1
ATOM 744 C C . ILE A 1 88 ? -0.020 0.473 4.420 1.00 94.88 88 ILE A C 1
ATOM 746 O O . ILE A 1 88 ? -1.154 0.681 4.849 1.00 94.88 88 ILE A O 1
ATOM 750 N N . LYS A 1 89 ? 0.678 -0.612 4.791 1.00 94.94 89 LYS A N 1
ATOM 751 C CA . LYS A 1 89 ? 0.130 -1.643 5.695 1.00 94.94 89 LYS A CA 1
ATOM 752 C C . LYS A 1 89 ? -0.250 -1.086 7.063 1.00 94.94 89 LYS A C 1
ATOM 754 O O . LYS A 1 89 ? -1.284 -1.465 7.612 1.00 94.94 89 LYS A O 1
ATOM 759 N N . LYS A 1 90 ? 0.567 -0.186 7.618 1.00 94.75 90 LYS A N 1
ATOM 760 C CA . LYS A 1 90 ? 0.276 0.474 8.896 1.00 94.75 90 LYS A CA 1
ATOM 761 C C . LYS A 1 90 ? -1.010 1.296 8.806 1.00 94.75 90 LYS A C 1
ATOM 763 O O . LYS A 1 90 ? -1.836 1.221 9.711 1.00 94.75 90 LYS A O 1
ATOM 768 N N . LYS A 1 91 ? -1.193 2.047 7.719 1.00 92.56 91 LYS A N 1
ATOM 769 C CA . LYS A 1 91 ? -2.406 2.841 7.488 1.00 92.56 91 LYS A CA 1
ATOM 770 C C . LYS A 1 91 ? -3.643 1.974 7.277 1.00 92.56 91 LYS A C 1
ATOM 772 O O . LYS A 1 91 ? -4.632 2.189 7.966 1.00 92.56 91 LYS A O 1
ATOM 777 N N . LEU 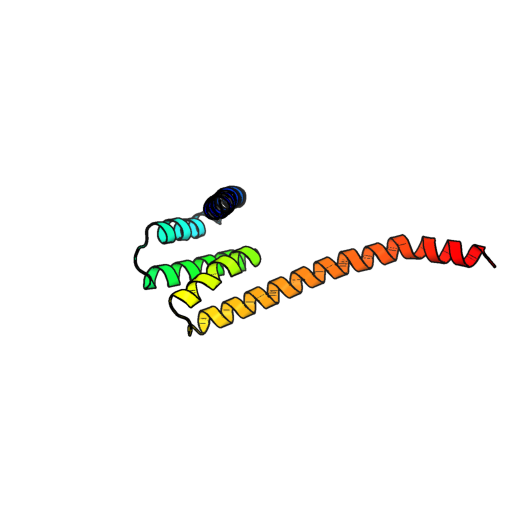A 1 92 ? -3.547 0.939 6.443 1.00 89.62 92 LEU A N 1
ATOM 778 C CA . LEU A 1 92 ? -4.640 -0.008 6.213 1.00 89.62 92 LEU A CA 1
ATOM 779 C C . LEU A 1 92 ? -5.116 -0.664 7.522 1.00 89.62 92 LEU A C 1
ATOM 781 O O . LEU A 1 92 ? -6.314 -0.734 7.783 1.00 89.62 92 LEU A O 1
ATOM 785 N N . LYS A 1 93 ? -4.181 -1.102 8.379 1.00 89.12 93 LYS A N 1
ATOM 786 C CA . LYS A 1 93 ? -4.514 -1.700 9.681 1.00 89.12 93 LYS A CA 1
ATOM 787 C C . LYS A 1 93 ? -5.199 -0.702 10.616 1.00 89.12 93 LYS A C 1
ATOM 789 O O . LYS A 1 93 ? -6.154 -1.071 11.291 1.00 89.12 93 LYS A O 1
ATOM 794 N N . ASN A 1 94 ? -4.705 0.532 10.676 1.00 85.50 94 ASN A N 1
ATOM 795 C CA . ASN A 1 94 ? -5.267 1.556 11.553 1.00 85.50 94 ASN A CA 1
ATOM 796 C C . ASN A 1 94 ? -6.691 1.934 11.130 1.00 85.50 94 ASN A C 1
ATOM 798 O O . ASN A 1 94 ? -7.581 1.961 11.975 1.00 85.50 94 ASN A O 1
ATOM 802 N N . ASP A 1 95 ? -6.919 2.157 9.837 1.00 77.50 95 ASP A N 1
ATOM 803 C CA . ASP A 1 95 ? -8.234 2.542 9.321 1.00 77.50 95 ASP A CA 1
ATOM 804 C C . ASP A 1 95 ? -9.245 1.387 9.454 1.00 77.50 95 ASP A C 1
ATOM 806 O O . ASP A 1 95 ? -10.386 1.605 9.867 1.00 77.50 95 ASP A O 1
ATOM 810 N N . GLY A 1 96 ? -8.810 0.139 9.227 1.00 76.62 96 GLY A N 1
ATOM 811 C CA . GLY A 1 96 ? -9.633 -1.051 9.467 1.00 76.62 96 GLY A CA 1
ATOM 812 C C . GLY A 1 96 ? -9.987 -1.261 10.946 1.00 76.62 96 GLY A C 1
ATOM 813 O O . GLY A 1 96 ? -11.118 -1.622 11.271 1.00 76.62 96 GLY A O 1
ATOM 814 N N . LEU A 1 97 ? -9.048 -0.985 11.858 1.00 72.44 97 LEU A N 1
ATOM 815 C CA . LEU A 1 97 ? -9.284 -1.084 13.300 1.00 72.44 97 LEU A CA 1
ATOM 816 C C . LEU A 1 97 ? -10.284 -0.026 13.788 1.00 72.44 97 LEU A C 1
ATOM 818 O O . LEU A 1 97 ? -11.164 -0.349 14.584 1.00 72.44 97 LEU A O 1
ATOM 822 N N . ILE A 1 98 ? -10.181 1.210 13.288 1.00 70.12 98 ILE A N 1
ATOM 823 C CA . ILE A 1 98 ? -11.120 2.293 13.618 1.00 70.12 98 ILE A CA 1
ATOM 824 C C . ILE A 1 98 ? -12.536 1.930 13.149 1.00 70.12 98 ILE A C 1
ATOM 826 O O . ILE A 1 98 ? -13.481 2.056 13.925 1.00 70.12 98 ILE A O 1
ATOM 830 N N . GLY A 1 99 ? -12.691 1.411 11.926 1.00 66.88 99 GLY A N 1
ATOM 831 C CA . GLY A 1 99 ? -13.996 0.973 11.418 1.00 66.88 99 GLY A CA 1
ATOM 832 C C . GLY A 1 99 ? -14.626 -0.140 12.263 1.00 66.88 99 GLY A C 1
ATOM 833 O O . GLY A 1 99 ? -15.806 -0.072 12.608 1.00 66.88 99 GLY A O 1
ATOM 834 N N . MET A 1 100 ? -13.830 -1.134 12.666 1.00 69.38 100 MET A N 1
ATOM 835 C CA . MET A 1 100 ? -14.307 -2.241 13.500 1.00 69.38 100 MET A CA 1
ATOM 836 C C . MET A 1 100 ? -14.698 -1.787 14.914 1.00 69.38 100 MET A C 1
ATOM 838 O O . MET A 1 100 ? -15.700 -2.258 15.448 1.00 69.38 100 MET A O 1
ATOM 842 N N . ALA A 1 101 ? -13.953 -0.849 15.507 1.00 72.56 101 ALA A N 1
ATOM 843 C CA . ALA A 1 101 ? -14.268 -0.294 16.823 1.00 72.56 101 ALA A CA 1
ATOM 844 C C . ALA A 1 101 ? -15.596 0.481 16.827 1.00 72.56 101 ALA A C 1
ATOM 846 O O . ALA A 1 101 ? -16.387 0.333 17.756 1.00 72.56 101 ALA A O 1
ATOM 847 N N . VAL A 1 102 ? -15.872 1.262 15.777 1.00 68.38 102 VAL A N 1
ATOM 848 C CA . VAL A 1 102 ? -17.130 2.017 15.649 1.00 68.38 102 VAL A CA 1
ATOM 849 C C . VAL A 1 102 ? -18.331 1.074 15.557 1.00 68.38 102 VAL A C 1
ATOM 851 O O . VAL A 1 102 ? -19.307 1.250 16.285 1.00 68.38 102 VAL A O 1
ATOM 854 N N . VAL A 1 103 ? -18.252 0.035 14.720 1.00 66.88 103 VAL A N 1
ATOM 855 C CA . VAL A 1 103 ? -19.349 -0.934 14.559 1.00 66.88 103 VAL A CA 1
ATOM 856 C C . VAL A 1 103 ? -19.520 -1.806 15.809 1.00 66.88 103 VAL A C 1
ATOM 858 O O . VAL A 1 103 ? -20.643 -2.001 16.273 1.00 66.88 103 VAL A O 1
ATOM 861 N N . GLY A 1 104 ? -18.419 -2.287 16.397 1.00 67.75 104 GLY A N 1
ATOM 862 C CA . GLY A 1 104 ? -18.448 -3.106 17.613 1.00 67.75 104 GLY A CA 1
ATOM 863 C C . GLY A 1 104 ? -18.961 -2.351 18.844 1.00 67.75 104 GLY A C 1
ATOM 864 O O . GLY A 1 104 ? -19.737 -2.901 19.622 1.00 67.75 104 GLY A O 1
ATOM 865 N N . GLY A 1 105 ? -18.587 -1.076 19.002 1.00 64.25 105 GLY A N 1
ATOM 866 C CA . GLY A 1 105 ? -19.056 -0.222 20.097 1.00 64.25 105 GLY A CA 1
ATOM 867 C C . GLY A 1 105 ? -20.523 0.197 19.959 1.00 64.25 105 GLY A C 1
ATOM 868 O O . GLY A 1 105 ? -21.269 0.151 20.937 1.00 64.25 105 GLY A O 1
ATOM 869 N N . ALA A 1 106 ? -20.973 0.543 18.748 1.00 61.75 106 ALA A N 1
ATOM 870 C CA . ALA A 1 106 ? -22.365 0.932 18.501 1.00 61.75 106 ALA A CA 1
ATOM 871 C C . ALA A 1 106 ? -23.354 -0.230 18.719 1.00 61.75 106 ALA A C 1
ATOM 873 O O . ALA A 1 106 ? -24.431 -0.026 19.282 1.00 61.75 106 ALA A O 1
ATOM 874 N N . ALA A 1 107 ? -22.980 -1.457 18.341 1.00 59.78 107 ALA A N 1
ATOM 875 C CA . ALA A 1 107 ? -23.805 -2.644 18.568 1.00 59.78 107 ALA A CA 1
ATOM 876 C C . ALA A 1 107 ? -24.017 -2.942 20.066 1.00 59.78 107 ALA A C 1
ATOM 878 O O . ALA A 1 107 ? -25.125 -3.287 20.477 1.00 59.78 107 ALA A O 1
ATOM 879 N N . LEU A 1 108 ? -22.986 -2.755 20.899 1.00 60.78 108 LEU A N 1
ATOM 880 C CA . LEU A 1 108 ? -23.091 -2.927 22.352 1.00 60.78 108 LEU A CA 1
ATOM 881 C C . LEU A 1 108 ? -23.955 -1.841 23.011 1.00 60.78 108 LEU A C 1
ATOM 883 O O . LEU A 1 108 ? -24.704 -2.146 23.937 1.00 60.78 108 LEU A O 1
ATOM 887 N N . ALA A 1 109 ? -23.911 -0.601 22.519 1.00 59.34 109 ALA A N 1
ATOM 888 C CA . ALA A 1 109 ? -24.723 0.493 23.054 1.00 59.34 109 ALA A CA 1
ATOM 889 C C . ALA A 1 109 ? -26.226 0.331 22.752 1.00 59.34 109 ALA A C 1
ATOM 891 O O . ALA A 1 109 ? -27.059 0.648 23.599 1.00 59.34 109 ALA A O 1
ATOM 892 N N . LEU A 1 110 ? -26.581 -0.200 21.576 1.00 57.94 110 LEU A N 1
ATOM 893 C CA . LEU A 1 110 ? -27.981 -0.420 21.187 1.00 57.94 110 LEU A CA 1
ATOM 894 C C . LEU A 1 110 ? -28.538 -1.776 21.665 1.00 57.94 110 LEU A C 1
ATOM 896 O O . LEU A 1 110 ? -29.732 -1.882 21.932 1.00 57.94 110 LEU A O 1
ATOM 900 N N . GLY A 1 111 ? -27.696 -2.804 21.818 1.00 52.00 111 GLY A N 1
ATOM 901 C CA . GLY A 1 111 ? -28.104 -4.132 22.304 1.00 52.00 111 GLY A CA 1
ATOM 902 C C . GLY A 1 111 ? -27.998 -4.333 23.823 1.00 52.00 111 GLY A C 1
ATOM 903 O O . GLY A 1 111 ? -28.714 -5.163 24.386 1.00 52.00 111 GLY A O 1
ATOM 904 N N . GLY A 1 112 ? -27.140 -3.569 24.509 1.00 54.72 112 GLY A N 1
ATOM 905 C CA . GLY A 1 112 ? -26.853 -3.741 25.938 1.00 54.72 112 GLY A CA 1
ATOM 906 C C . GLY A 1 112 ? -28.029 -3.415 26.862 1.00 54.72 112 GLY A C 1
ATOM 907 O O . GLY A 1 112 ? -28.194 -4.062 27.895 1.00 54.72 112 GLY A O 1
ATOM 908 N N . VAL A 1 113 ? -28.899 -2.479 26.472 1.00 54.88 113 VAL A N 1
ATOM 909 C CA . VAL A 1 113 ? -30.078 -2.118 27.278 1.00 54.88 113 VAL A CA 1
ATOM 910 C C . VAL A 1 113 ? -31.141 -3.220 27.235 1.00 54.88 113 VAL A C 1
ATOM 912 O O . VAL A 1 113 ? -31.773 -3.499 28.251 1.00 54.88 113 VAL A O 1
ATOM 915 N N . VAL A 1 114 ? -31.311 -3.921 26.111 1.00 56.06 114 VAL A N 1
ATOM 916 C CA . VAL A 1 114 ? -32.352 -4.959 25.986 1.00 56.06 114 VAL A CA 1
ATOM 917 C C . VAL A 1 114 ? -31.969 -6.235 26.746 1.00 56.06 114 VAL A C 1
ATOM 919 O O . VAL A 1 114 ? -32.795 -6.811 27.448 1.00 56.06 114 VAL A O 1
ATOM 922 N N . ALA A 1 115 ? -30.704 -6.659 26.685 1.00 56.62 115 ALA A N 1
ATOM 923 C CA . ALA A 1 115 ? -30.264 -7.857 27.404 1.00 56.62 115 ALA A CA 1
ATOM 924 C C . ALA A 1 115 ? -30.260 -7.660 28.934 1.00 56.62 115 ALA A C 1
ATOM 926 O O . ALA A 1 115 ? -30.700 -8.544 29.670 1.00 56.62 115 ALA A O 1
ATOM 927 N N . ALA A 1 116 ? -29.819 -6.492 29.418 1.00 57.28 116 ALA A N 1
ATOM 928 C CA . ALA A 1 116 ? -29.818 -6.185 30.849 1.00 57.28 116 ALA A CA 1
ATOM 929 C C . ALA A 1 116 ? -31.239 -6.000 31.417 1.00 57.28 116 ALA A C 1
ATOM 931 O O . ALA A 1 116 ? -31.506 -6.433 32.537 1.00 57.28 116 ALA A O 1
ATOM 932 N N . THR A 1 117 ? -32.169 -5.420 30.648 1.00 53.75 117 THR A N 1
ATOM 933 C CA . THR A 1 117 ? -33.570 -5.264 31.083 1.00 53.75 117 THR A CA 1
ATOM 934 C C . THR A 1 117 ? -34.304 -6.601 31.155 1.00 53.75 117 THR A C 1
ATOM 936 O O . THR A 1 117 ? -34.954 -6.872 32.160 1.00 53.75 117 THR A O 1
ATOM 939 N N . ILE A 1 118 ? -34.145 -7.490 30.168 1.00 58.09 118 ILE A N 1
ATOM 940 C CA . ILE A 1 118 ? -34.773 -8.824 30.207 1.00 58.09 118 ILE A CA 1
ATOM 941 C C . ILE A 1 118 ? -34.201 -9.677 31.355 1.00 58.09 118 ILE A C 1
ATOM 943 O O . ILE A 1 118 ? -34.950 -10.395 32.018 1.00 58.09 118 ILE A O 1
ATOM 947 N N . ALA A 1 119 ? -32.898 -9.577 31.640 1.00 57.62 119 ALA A N 1
ATOM 948 C CA . ALA A 1 119 ? -32.275 -10.299 32.751 1.00 57.62 119 ALA A CA 1
ATOM 949 C C . ALA A 1 119 ? -32.721 -9.785 34.136 1.00 57.62 119 ALA A C 1
ATOM 951 O O . ALA A 1 119 ? -32.861 -10.585 35.060 1.00 57.62 119 ALA A O 1
ATOM 952 N N . ALA A 1 120 ? -32.982 -8.481 34.284 1.00 58.06 120 ALA A N 1
ATOM 953 C CA . ALA A 1 120 ? -33.435 -7.888 35.545 1.00 58.06 120 ALA A CA 1
ATOM 954 C C . ALA A 1 120 ? -34.922 -8.149 35.859 1.00 58.06 120 ALA A C 1
ATOM 956 O O . ALA A 1 120 ? -35.303 -8.108 37.024 1.00 58.06 120 ALA A O 1
ATOM 957 N N . ILE A 1 121 ? -35.751 -8.451 34.850 1.00 58.28 121 ILE A N 1
ATOM 958 C CA . ILE A 1 121 ? -37.191 -8.735 35.022 1.00 58.28 121 ILE A CA 1
ATOM 959 C C . ILE A 1 121 ? -37.446 -10.173 35.523 1.00 58.28 121 ILE A C 1
ATOM 961 O O . ILE A 1 121 ? -38.535 -10.478 35.997 1.00 58.28 121 ILE A O 1
ATOM 965 N N . LYS A 1 122 ? -36.452 -11.074 35.464 1.00 49.75 122 LYS A N 1
ATOM 966 C CA . LYS A 1 122 ? -36.602 -12.481 35.886 1.00 49.75 122 LYS A CA 1
ATOM 967 C C . LYS A 1 122 ? -36.245 -12.751 37.363 1.00 49.75 122 LYS A C 1
ATOM 969 O O . LYS A 1 122 ? -36.030 -13.909 37.719 1.00 49.75 122 LYS A O 1
ATOM 974 N N . LYS A 1 123 ? -36.154 -11.725 38.212 1.00 48.28 123 LYS A N 1
ATOM 975 C CA . LYS A 1 123 ? -35.973 -11.870 39.666 1.00 48.28 123 LYS A CA 1
ATOM 976 C C . LYS A 1 123 ? -37.253 -11.487 40.393 1.00 48.28 123 LYS A C 1
ATOM 978 O O . LYS A 1 123 ? -37.585 -12.208 41.356 1.00 48.28 123 LYS A O 1
#